Protein AF-A0A507WF63-F1 (afdb_monomer_lite)

Foldseek 3Di:
DWDKDWDDDDPVVVVVCVVVVFDWAKDDWDDDPFKTKTKTARPPSRGIIITIDGPPPPPPPPPDDDDD

Structure (mmCIF, N/CA/C/O backbone):
data_AF-A0A507WF63-F1
#
_entry.id   AF-A0A507WF63-F1
#
loop_
_atom_site.group_PDB
_atom_site.id
_atom_site.type_symbol
_atom_site.label_atom_id
_atom_site.label_alt_id
_atom_site.label_comp_id
_atom_site.label_asym_id
_atom_site.label_entity_id
_atom_site.label_seq_id
_atom_site.pdbx_PDB_ins_code
_atom_site.Cartn_x
_atom_site.Cartn_y
_atom_site.Cartn_z
_atom_site.occupancy
_atom_site.B_iso_or_equiv
_atom_site.auth_seq_id
_atom_site.auth_comp_id
_atom_site.auth_asym_id
_atom_site.auth_atom_id
_atom_site.pdbx_PDB_model_num
ATOM 1 N N . MET A 1 1 ? 14.297 5.126 -4.225 1.00 50.53 1 MET A N 1
ATOM 2 C CA . MET A 1 1 ? 13.309 5.692 -3.272 1.00 50.53 1 MET A CA 1
ATOM 3 C C . MET A 1 1 ? 11.915 5.317 -3.746 1.00 50.53 1 MET A C 1
ATOM 5 O O . MET A 1 1 ? 11.631 5.531 -4.919 1.00 50.53 1 MET A O 1
ATOM 9 N N . TYR A 1 2 ? 11.068 4.760 -2.878 1.00 57.00 2 TYR A N 1
ATOM 10 C CA . TYR A 1 2 ? 9.684 4.440 -3.232 1.00 57.00 2 TYR A CA 1
ATOM 11 C C . TYR A 1 2 ? 8.811 5.705 -3.176 1.00 57.00 2 TYR A C 1
ATOM 13 O O . TYR A 1 2 ? 8.851 6.458 -2.202 1.00 57.00 2 TYR A O 1
ATOM 21 N N . LYS A 1 3 ? 8.015 5.958 -4.217 1.00 59.38 3 LYS A N 1
ATOM 22 C CA . LYS A 1 3 ? 6.933 6.947 -4.192 1.00 59.38 3 LYS A CA 1
ATOM 23 C C . LYS A 1 3 ? 5.667 6.252 -3.712 1.00 59.38 3 LYS A C 1
ATOM 25 O O . LYS A 1 3 ? 5.245 5.252 -4.286 1.00 59.38 3 LYS A O 1
ATOM 30 N N . THR A 1 4 ? 5.072 6.780 -2.650 1.00 61.56 4 THR A N 1
ATOM 31 C CA . THR A 1 4 ? 3.798 6.287 -2.129 1.00 61.56 4 THR A CA 1
ATOM 32 C C . THR A 1 4 ? 2.646 7.013 -2.814 1.00 61.56 4 THR A C 1
ATOM 34 O O . THR A 1 4 ? 2.615 8.244 -2.873 1.00 61.56 4 THR A O 1
ATOM 37 N N . ARG A 1 5 ? 1.699 6.262 -3.381 1.00 64.12 5 ARG A N 1
ATOM 38 C CA . ARG A 1 5 ? 0.514 6.817 -4.040 1.00 64.12 5 ARG A CA 1
ATOM 39 C C . ARG A 1 5 ? -0.738 6.134 -3.506 1.00 64.12 5 ARG A C 1
ATOM 41 O O . ARG A 1 5 ? -1.013 4.978 -3.801 1.00 64.12 5 ARG A O 1
ATOM 48 N N . THR A 1 6 ? -1.546 6.874 -2.761 1.00 64.94 6 THR A N 1
ATOM 49 C CA . THR A 1 6 ? -2.864 6.417 -2.311 1.00 64.94 6 THR A CA 1
ATOM 50 C C . THR A 1 6 ? -3.903 6.821 -3.349 1.00 64.94 6 THR A C 1
ATOM 52 O O . THR A 1 6 ? -4.243 7.999 -3.486 1.00 64.94 6 THR A O 1
ATOM 55 N N . ARG A 1 7 ? -4.400 5.870 -4.145 1.00 59.59 7 ARG A N 1
ATOM 56 C CA . ARG A 1 7 ? -5.418 6.171 -5.157 1.00 59.59 7 ARG A CA 1
ATOM 57 C C . ARG A 1 7 ? -6.787 6.176 -4.463 1.00 59.59 7 ARG A C 1
ATOM 59 O O . ARG A 1 7 ? -7.424 5.147 -4.293 1.00 59.59 7 ARG A O 1
ATOM 66 N N . ARG A 1 8 ? -7.245 7.383 -4.110 1.00 55.88 8 ARG A N 1
ATOM 67 C CA . ARG A 1 8 ? -8.624 7.695 -3.676 1.00 55.88 8 ARG A CA 1
ATOM 68 C C . ARG A 1 8 ? -8.976 7.488 -2.196 1.00 55.88 8 ARG A C 1
ATOM 70 O O . ARG A 1 8 ? -10.158 7.441 -1.891 1.00 55.88 8 ARG A O 1
ATOM 77 N N . SER A 1 9 ? -7.999 7.440 -1.292 1.00 58.66 9 SER A N 1
ATOM 78 C CA . SER A 1 9 ? -8.278 7.576 0.142 1.00 58.66 9 SER A CA 1
ATOM 79 C C . SER A 1 9 ? -7.953 8.992 0.612 1.00 58.66 9 SER A C 1
ATOM 81 O O . SER A 1 9 ? -6.833 9.475 0.415 1.00 58.66 9 SER A O 1
ATOM 83 N N . SER A 1 10 ? -8.908 9.648 1.253 1.00 69.88 10 SER A N 1
ATOM 84 C CA . SER A 1 10 ? -8.669 10.861 2.027 1.00 69.88 10 SER A CA 1
ATOM 85 C C . SER A 1 10 ? -7.567 10.612 3.070 1.00 69.88 10 SER A C 1
ATOM 87 O O . SER A 1 10 ? -7.431 9.507 3.601 1.00 69.88 10 SER A O 1
ATOM 89 N N . SER A 1 11 ? -6.764 11.633 3.389 1.00 75.44 11 SER A N 1
ATOM 90 C CA . SER A 1 11 ? -5.743 11.552 4.456 1.00 75.44 11 SER A CA 1
ATOM 91 C C . SER A 1 11 ? -6.325 11.010 5.778 1.00 75.44 11 SER A C 1
ATOM 93 O O . SER A 1 11 ? -5.664 10.291 6.529 1.00 75.44 11 SER A O 1
ATOM 95 N N . TRP A 1 12 ? -7.612 11.280 6.001 1.00 79.19 12 TRP A N 1
ATOM 96 C CA . TRP A 1 12 ? -8.399 10.809 7.130 1.00 79.19 12 TRP A CA 1
ATOM 97 C C . TRP A 1 12 ? -8.555 9.290 7.182 1.00 79.19 12 TRP A C 1
ATOM 99 O O . TRP A 1 12 ? -8.311 8.705 8.230 1.00 79.19 12 TRP A O 1
ATOM 109 N N . GLU A 1 13 ? -8.874 8.612 6.080 1.00 78.31 13 GLU A N 1
ATOM 110 C CA . GLU A 1 13 ? -9.015 7.146 6.081 1.00 78.31 13 GLU A CA 1
ATOM 111 C C . GLU A 1 13 ? -7.699 6.446 6.434 1.00 78.31 13 GLU A C 1
ATOM 113 O O . GLU A 1 13 ? -7.699 5.450 7.160 1.00 78.31 13 GLU A O 1
ATOM 118 N N . LYS A 1 14 ? -6.565 7.006 5.993 1.00 79.56 14 LYS A N 1
ATOM 119 C CA . LYS A 1 14 ? -5.228 6.531 6.375 1.00 79.56 14 LYS A CA 1
ATOM 120 C C . LYS A 1 14 ? -4.978 6.709 7.870 1.00 79.56 14 LYS A C 1
ATOM 122 O O . LYS A 1 14 ? -4.470 5.789 8.516 1.00 79.56 14 LYS A O 1
ATOM 127 N N . LEU A 1 15 ? -5.323 7.880 8.410 1.00 84.06 15 LEU A N 1
ATOM 128 C CA . LEU A 1 15 ? -5.181 8.176 9.833 1.00 84.06 15 LEU A CA 1
ATOM 129 C C . LEU A 1 15 ? -6.045 7.230 10.672 1.00 84.06 15 LEU A C 1
ATOM 131 O O . LEU A 1 15 ? -5.528 6.592 11.584 1.00 84.06 15 LEU A O 1
ATOM 135 N N . MET A 1 16 ? -7.316 7.057 10.307 1.00 86.44 16 MET A N 1
ATOM 136 C CA . MET A 1 16 ? -8.244 6.174 11.015 1.00 86.44 16 MET A CA 1
ATOM 137 C C . MET A 1 16 ? -7.815 4.707 10.923 1.00 86.44 16 MET A C 1
ATOM 139 O O . MET A 1 16 ? -7.815 4.009 11.931 1.00 86.44 16 MET A O 1
ATOM 143 N N . CYS A 1 17 ? -7.377 4.234 9.751 1.00 86.88 17 CYS A N 1
ATOM 144 C CA . CYS A 1 17 ? -6.880 2.866 9.582 1.00 86.88 17 CYS A CA 1
ATOM 145 C C . CYS A 1 17 ? -5.702 2.561 10.520 1.00 86.88 17 CYS A C 1
ATOM 147 O O . CYS A 1 17 ? -5.636 1.474 11.096 1.00 86.88 17 CYS A O 1
ATOM 149 N N . ARG A 1 18 ? -4.786 3.524 10.691 1.00 83.50 18 ARG A N 1
ATOM 150 C CA . ARG A 1 18 ? -3.654 3.412 11.622 1.00 83.50 18 ARG A CA 1
ATOM 151 C C . ARG A 1 18 ? -4.102 3.502 13.078 1.00 83.50 18 ARG A C 1
ATOM 153 O O . ARG A 1 18 ? -3.644 2.706 13.887 1.00 83.50 18 ARG A O 1
ATOM 160 N N . TRP A 1 19 ? -5.001 4.433 13.393 1.00 89.81 19 TRP A N 1
ATOM 161 C CA . TRP A 1 19 ? -5.502 4.656 14.750 1.00 89.81 19 TRP A CA 1
ATOM 162 C C . TRP A 1 19 ? -6.241 3.436 15.305 1.00 89.81 19 TRP A C 1
ATOM 164 O O . TRP A 1 19 ? -6.028 3.046 16.446 1.00 89.81 19 TRP A O 1
ATOM 174 N N . PHE A 1 20 ? -7.061 2.783 14.481 1.00 89.75 20 PHE A N 1
ATOM 175 C CA . PHE A 1 20 ? -7.752 1.547 14.856 1.00 89.75 20 PHE A CA 1
ATOM 176 C C . PHE A 1 20 ? -6.850 0.304 14.858 1.00 89.75 20 PHE A C 1
ATOM 178 O O . PHE A 1 20 ? -7.336 -0.796 15.115 1.00 89.75 20 PHE A O 1
ATOM 185 N N . GLY A 1 21 ? -5.558 0.447 14.543 1.00 89.94 21 GLY A N 1
ATOM 186 C CA . GLY A 1 21 ? -4.610 -0.665 14.534 1.00 89.94 21 GLY A CA 1
ATOM 187 C C . GLY A 1 21 ? -4.945 -1.742 13.502 1.00 89.94 21 GLY A C 1
ATOM 188 O O . GLY A 1 21 ? -4.665 -2.917 13.723 1.00 89.94 21 GLY A O 1
ATOM 189 N N . HIS A 1 22 ? -5.581 -1.377 12.385 1.00 91.69 22 HIS A N 1
ATOM 190 C CA . HIS A 1 22 ? -5.928 -2.360 11.366 1.00 91.69 22 HIS A CA 1
ATOM 191 C C . HIS A 1 22 ? -4.678 -2.932 10.697 1.00 91.69 22 HIS A C 1
ATOM 193 O O . HIS A 1 22 ? -3.760 -2.204 10.309 1.00 91.69 22 HIS A O 1
ATOM 199 N N . GLN A 1 23 ? -4.675 -4.250 10.507 1.00 88.62 23 GLN A N 1
ATOM 200 C CA . GLN A 1 23 ? -3.579 -4.932 9.843 1.00 88.62 23 GLN A CA 1
ATOM 201 C C . GLN A 1 23 ? -3.604 -4.651 8.336 1.00 88.62 23 GLN A C 1
ATOM 203 O O . GLN A 1 23 ? -4.576 -4.944 7.637 1.00 88.62 23 GLN A O 1
ATOM 208 N N . MET A 1 24 ? -2.502 -4.093 7.837 1.00 88.88 24 MET A N 1
ATOM 209 C CA . MET A 1 24 ? -2.247 -3.956 6.407 1.00 88.88 24 MET A CA 1
ATOM 210 C C . MET A 1 24 ? -1.623 -5.251 5.889 1.00 88.88 24 MET A C 1
ATOM 212 O O . MET A 1 24 ? -0.599 -5.701 6.400 1.00 88.88 24 MET A O 1
ATOM 216 N N . THR A 1 25 ? -2.220 -5.822 4.854 1.00 90.56 25 THR A N 1
ATOM 217 C CA . THR A 1 25 ? -1.765 -7.049 4.189 1.00 90.56 25 THR A CA 1
ATOM 218 C C . THR A 1 25 ? -1.115 -6.723 2.849 1.00 90.56 25 THR A C 1
ATOM 220 O O . THR A 1 25 ? -1.441 -5.704 2.238 1.00 90.56 25 THR A O 1
ATOM 223 N N . ASP A 1 26 ? -0.176 -7.556 2.401 1.00 89.12 26 ASP A N 1
ATOM 224 C CA . ASP A 1 26 ? 0.418 -7.423 1.068 1.00 89.12 26 ASP A CA 1
ATOM 225 C C . ASP A 1 26 ? -0.659 -7.654 -0.004 1.00 89.12 26 ASP A C 1
ATOM 227 O O . ASP A 1 26 ? -1.360 -8.663 0.003 1.00 89.12 26 ASP A O 1
ATOM 231 N N . GLY A 1 27 ? -0.790 -6.695 -0.914 1.00 85.81 27 GLY A N 1
ATOM 232 C CA . GLY A 1 27 ? -1.677 -6.751 -2.066 1.00 85.81 27 GLY A CA 1
ATOM 233 C C . GLY A 1 27 ? -0.935 -7.125 -3.350 1.00 85.81 27 GLY A C 1
ATOM 234 O O . GLY A 1 27 ? 0.048 -7.869 -3.350 1.00 85.81 27 GLY A O 1
ATOM 235 N N . LEU A 1 28 ? -1.416 -6.589 -4.471 1.00 84.50 28 LEU A N 1
ATOM 236 C CA . LEU A 1 28 ? -0.872 -6.862 -5.796 1.00 84.50 28 LEU A CA 1
ATOM 237 C C . LEU A 1 28 ? 0.571 -6.352 -5.924 1.00 84.50 28 LEU A C 1
ATOM 239 O O . LEU A 1 28 ? 0.860 -5.180 -5.676 1.00 84.50 28 LEU A O 1
ATOM 243 N N . LYS A 1 29 ? 1.464 -7.233 -6.376 1.00 86.62 29 LYS A N 1
ATOM 244 C CA . LYS A 1 29 ? 2.830 -6.899 -6.791 1.00 86.62 29 LYS A CA 1
ATOM 245 C C . LYS A 1 29 ? 2.852 -6.837 -8.314 1.00 86.62 29 LYS A C 1
ATOM 247 O O . LYS A 1 29 ? 2.368 -7.758 -8.964 1.00 86.62 29 LYS A O 1
ATOM 252 N N . TYR A 1 30 ? 3.390 -5.764 -8.881 1.00 83.81 30 TYR A N 1
ATOM 253 C CA . TYR A 1 30 ? 3.534 -5.619 -10.327 1.00 83.81 30 TYR A CA 1
ATOM 254 C C . TYR A 1 30 ? 4.951 -5.208 -10.698 1.00 83.81 30 TYR A C 1
ATOM 256 O O . TYR A 1 30 ? 5.648 -4.505 -9.963 1.00 83.81 30 TYR A O 1
ATOM 264 N N . HIS A 1 31 ? 5.375 -5.677 -11.863 1.00 84.44 31 HIS A N 1
ATOM 265 C CA . HIS A 1 31 ? 6.676 -5.392 -12.434 1.00 84.44 31 HIS A CA 1
ATOM 266 C C . HIS A 1 31 ? 6.478 -5.034 -13.904 1.00 84.44 31 HIS A C 1
ATOM 268 O O . HIS A 1 31 ? 5.859 -5.778 -14.658 1.00 84.44 31 HIS A O 1
ATOM 274 N N . THR A 1 32 ? 6.982 -3.875 -14.298 1.00 82.31 32 THR A N 1
ATOM 275 C CA . THR A 1 32 ? 6.981 -3.368 -15.672 1.00 82.31 32 THR A CA 1
ATOM 276 C C . THR A 1 32 ? 8.420 -3.051 -16.072 1.00 82.31 32 THR A C 1
ATOM 278 O O . THR A 1 32 ? 9.303 -3.038 -15.218 1.00 82.31 32 THR A O 1
ATOM 281 N N . ALA A 1 33 ? 8.671 -2.768 -17.351 1.00 80.38 33 ALA A N 1
ATOM 282 C CA . ALA A 1 33 ? 10.021 -2.469 -17.839 1.00 80.38 33 ALA A CA 1
ATOM 283 C C . ALA A 1 33 ? 10.690 -1.268 -17.137 1.00 80.38 33 ALA A C 1
ATOM 285 O O . ALA A 1 33 ? 11.911 -1.204 -17.067 1.00 80.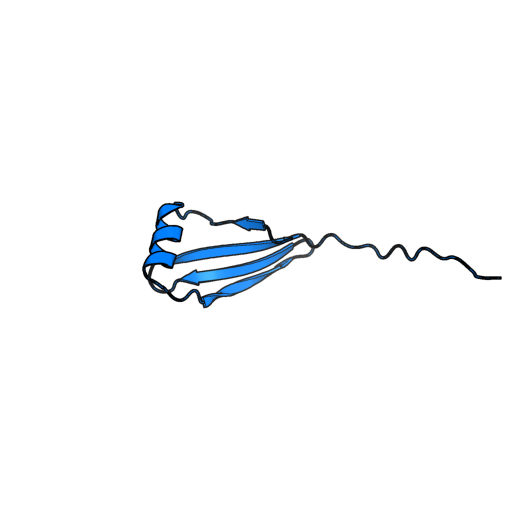38 33 ALA A O 1
ATOM 286 N N . THR A 1 34 ? 9.904 -0.324 -16.610 1.00 79.19 34 THR A N 1
ATOM 287 C CA . THR A 1 34 ? 10.404 0.936 -16.027 1.00 79.19 34 THR A CA 1
ATOM 288 C C . THR A 1 34 ? 10.008 1.138 -14.566 1.00 79.19 34 THR A C 1
ATOM 290 O O . THR A 1 34 ? 10.477 2.072 -13.912 1.00 79.19 34 THR A O 1
ATOM 293 N N . ARG A 1 35 ? 9.120 0.295 -14.028 1.00 80.25 35 ARG A N 1
ATOM 294 C CA . ARG A 1 35 ? 8.602 0.420 -12.661 1.00 80.25 35 ARG A CA 1
ATOM 295 C C . ARG A 1 35 ? 8.371 -0.930 -12.024 1.00 80.25 35 ARG A C 1
ATOM 297 O O . ARG A 1 35 ? 7.787 -1.821 -12.641 1.00 80.25 35 ARG A O 1
ATOM 304 N N . ARG A 1 36 ? 8.704 -1.022 -10.747 1.00 84.69 36 ARG A N 1
ATOM 305 C CA . ARG A 1 36 ? 8.268 -2.093 -9.860 1.00 84.69 36 ARG A CA 1
ATOM 306 C C . ARG A 1 36 ? 7.367 -1.488 -8.800 1.00 84.69 36 ARG A C 1
ATOM 308 O O . ARG A 1 36 ? 7.594 -0.367 -8.365 1.00 84.69 36 ARG A O 1
ATOM 315 N N . GLY A 1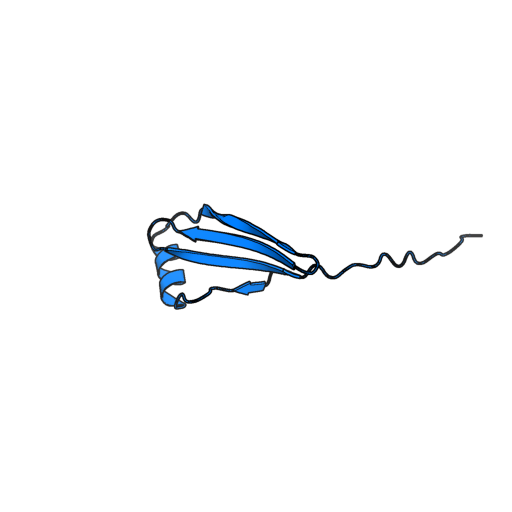 37 ? 6.341 -2.207 -8.379 1.00 87.12 37 GLY A N 1
ATOM 316 C CA . GLY A 1 37 ? 5.493 -1.734 -7.301 1.00 87.12 37 GLY A CA 1
ATOM 317 C C . GLY A 1 37 ? 4.835 -2.858 -6.532 1.00 87.12 37 GLY A C 1
ATOM 318 O O . GLY A 1 37 ? 4.718 -3.994 -6.997 1.00 87.12 37 GLY A O 1
ATOM 319 N N . CYS A 1 38 ? 4.398 -2.528 -5.329 1.00 87.31 38 CYS A N 1
ATOM 320 C CA . CYS A 1 38 ? 3.534 -3.375 -4.530 1.00 87.31 38 CYS A CA 1
ATOM 321 C C . CYS A 1 38 ? 2.452 -2.527 -3.871 1.00 87.31 38 CYS A C 1
ATOM 323 O O . CYS A 1 38 ? 2.674 -1.364 -3.538 1.00 87.31 38 CYS A O 1
ATOM 325 N N . SER A 1 39 ? 1.267 -3.096 -3.683 1.00 88.88 39 SER A N 1
ATOM 326 C CA . SER A 1 39 ? 0.246 -2.484 -2.842 1.00 88.88 39 SER A CA 1
ATOM 327 C C . SER A 1 39 ? 0.193 -3.148 -1.473 1.00 88.88 39 SER A C 1
ATOM 329 O O . SER A 1 39 ? 0.558 -4.312 -1.309 1.00 88.88 39 SER A O 1
ATOM 331 N N . LYS A 1 40 ? -0.273 -2.398 -0.479 1.00 89.12 40 LYS A N 1
ATOM 332 C CA . LYS A 1 40 ? -0.747 -2.929 0.796 1.00 89.12 40 LYS A CA 1
ATOM 333 C C . LYS A 1 40 ? -2.207 -2.561 0.973 1.00 89.12 40 LYS A C 1
ATOM 335 O O . LYS A 1 40 ? -2.570 -1.421 0.709 1.00 89.12 40 LYS A O 1
ATOM 340 N N . VAL A 1 41 ? -3.019 -3.502 1.439 1.00 89.12 41 VAL A N 1
ATOM 341 C CA . VAL A 1 41 ? -4.473 -3.369 1.600 1.00 89.12 41 VAL A CA 1
ATOM 342 C C . VAL A 1 41 ? -4.878 -3.664 3.038 1.00 89.12 41 VAL A C 1
ATOM 344 O O . VAL A 1 41 ? -4.459 -4.661 3.626 1.00 89.12 41 VAL A O 1
ATOM 347 N N . CYS A 1 42 ? -5.744 -2.822 3.589 1.00 90.81 42 CYS A N 1
ATOM 348 C CA . CYS A 1 42 ? -6.512 -3.123 4.785 1.00 90.81 42 CYS A CA 1
ATOM 349 C C . CYS A 1 42 ? -7.783 -3.874 4.386 1.00 90.81 42 CYS A C 1
ATOM 351 O O . CYS A 1 42 ? -8.674 -3.301 3.759 1.00 90.81 42 CYS A O 1
ATOM 353 N N . GLN A 1 43 ? -7.911 -5.132 4.803 1.00 87.62 43 GLN A N 1
ATOM 354 C CA . GLN A 1 43 ? -9.103 -5.937 4.505 1.00 87.62 43 GLN A CA 1
ATOM 355 C C . GLN A 1 43 ? -10.357 -5.472 5.263 1.00 87.62 43 GLN A C 1
ATOM 357 O O . GLN A 1 43 ? -11.461 -5.892 4.940 1.00 87.62 43 GLN A O 1
ATOM 362 N N . ARG A 1 44 ? -10.200 -4.594 6.263 1.00 88.44 44 ARG A N 1
ATOM 363 C CA . ARG A 1 44 ? -11.306 -4.136 7.112 1.00 88.44 44 ARG A CA 1
ATOM 364 C C . ARG A 1 44 ? -11.973 -2.855 6.625 1.00 88.44 44 ARG A C 1
ATOM 366 O O . ARG A 1 44 ? -13.186 -2.740 6.723 1.00 88.44 44 ARG A O 1
ATOM 373 N N . CYS A 1 45 ? -11.200 -1.893 6.120 1.00 86.62 45 CYS A N 1
ATOM 374 C CA . CYS A 1 45 ? -11.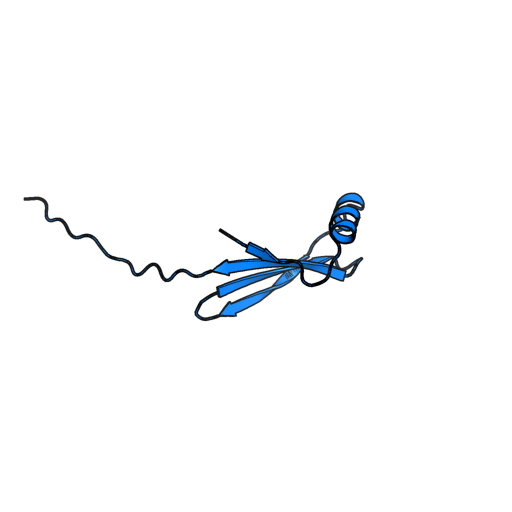734 -0.617 5.625 1.00 86.62 45 CYS A CA 1
ATOM 375 C C . CYS A 1 45 ? -11.510 -0.386 4.125 1.00 86.62 45 CYS A C 1
ATOM 377 O O . CYS A 1 45 ? -11.903 0.656 3.615 1.00 86.62 45 CYS A O 1
ATOM 379 N N . GLY A 1 46 ? -10.855 -1.310 3.414 1.00 82.94 46 GLY A N 1
ATOM 380 C CA . GLY A 1 46 ? -10.578 -1.177 1.979 1.00 82.94 46 GLY A CA 1
ATOM 381 C C . GLY A 1 46 ? -9.497 -0.146 1.632 1.00 82.94 46 GLY A C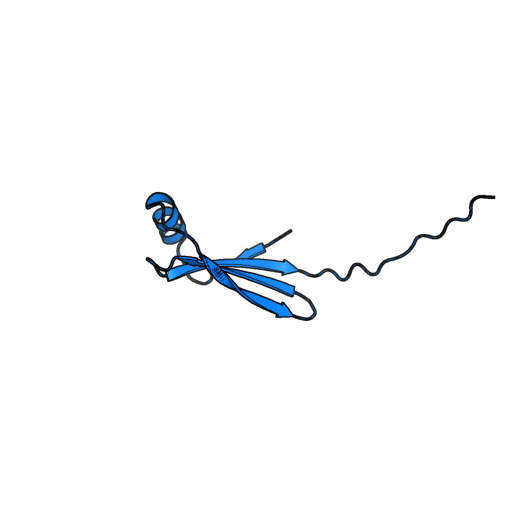 1
ATOM 382 O O . GLY A 1 46 ? -9.181 0.038 0.457 1.00 82.94 46 GLY A O 1
ATOM 383 N N . PHE A 1 47 ? -8.900 0.508 2.635 1.00 85.38 47 PHE A N 1
ATOM 384 C CA . PHE A 1 47 ? -7.769 1.412 2.445 1.00 85.38 47 PHE A CA 1
ATOM 385 C C . PHE A 1 47 ? -6.591 0.673 1.802 1.00 85.38 47 PHE A C 1
ATOM 387 O O . PHE A 1 47 ? -6.253 -0.439 2.216 1.00 85.38 47 PHE A O 1
ATOM 394 N N . TYR A 1 48 ? -5.926 1.309 0.836 1.00 85.50 48 TYR A N 1
ATOM 395 C CA . TYR A 1 48 ? -4.723 0.764 0.222 1.00 85.50 48 TYR A CA 1
ATOM 396 C C . TYR A 1 48 ? -3.649 1.821 -0.020 1.00 85.50 48 TYR A C 1
ATOM 398 O O . TYR A 1 48 ? -3.935 2.967 -0.370 1.00 85.50 48 TYR A O 1
ATOM 406 N N . ASP A 1 49 ? -2.397 1.408 0.150 1.00 84.62 49 ASP A N 1
ATOM 407 C CA . ASP A 1 49 ? -1.209 2.207 -0.143 1.00 84.62 49 ASP A CA 1
ATOM 408 C C . ASP A 1 49 ? -0.442 1.522 -1.277 1.00 84.62 49 ASP A C 1
ATOM 410 O O . ASP A 1 49 ? -0.241 0.307 -1.236 1.00 84.62 49 ASP A O 1
ATOM 414 N N . VAL A 1 50 ? -0.050 2.269 -2.308 1.00 86.19 50 VAL A N 1
ATOM 415 C CA . VAL A 1 50 ? 0.765 1.749 -3.415 1.00 86.19 50 VAL A CA 1
ATOM 416 C C . VAL A 1 50 ? 2.178 2.278 -3.247 1.00 86.19 50 VAL A C 1
ATOM 418 O O . VAL A 1 50 ? 2.386 3.488 -3.196 1.00 86.19 50 VAL A O 1
ATOM 421 N N . LEU A 1 51 ? 3.141 1.368 -3.159 1.00 82.12 51 LEU A N 1
ATOM 422 C CA . LEU A 1 51 ? 4.566 1.653 -3.115 1.00 82.12 51 LEU A CA 1
ATOM 423 C C . LEU A 1 51 ? 5.120 1.427 -4.522 1.00 82.12 51 LEU A C 1
ATOM 425 O O . LEU A 1 51 ? 5.151 0.291 -4.993 1.00 82.12 51 LEU A O 1
ATOM 429 N N . GLU A 1 52 ? 5.526 2.495 -5.203 1.00 85.25 52 GLU A N 1
ATOM 430 C CA . GLU A 1 52 ? 6.130 2.421 -6.536 1.00 85.25 52 GLU A CA 1
ATOM 431 C C . GLU A 1 52 ? 7.621 2.752 -6.470 1.00 85.25 52 GLU A C 1
ATOM 433 O O . GLU A 1 52 ? 8.016 3.777 -5.920 1.00 85.25 52 GLU A O 1
ATOM 438 N N . GLU A 1 53 ? 8.450 1.924 -7.089 1.00 80.00 53 GLU A N 1
ATOM 439 C CA . GLU A 1 53 ? 9.866 2.168 -7.327 1.00 80.00 53 GLU A CA 1
ATOM 440 C C . GLU A 1 53 ? 10.084 2.370 -8.828 1.00 80.00 53 GLU A C 1
ATOM 442 O O . GLU A 1 53 ? 9.730 1.520 -9.653 1.00 80.00 53 GLU A O 1
ATOM 447 N N . THR A 1 54 ? 10.668 3.510 -9.195 1.00 77.94 54 THR A N 1
ATOM 448 C CA . THR A 1 54 ? 11.183 3.697 -10.552 1.00 77.94 54 THR A CA 1
ATOM 449 C C . THR A 1 54 ? 12.423 2.829 -10.695 1.00 77.94 54 THR A C 1
ATOM 451 O O . THR A 1 54 ? 13.371 2.977 -9.924 1.00 77.94 54 THR A O 1
ATOM 454 N N . ILE A 1 55 ? 12.415 1.936 -11.680 1.00 71.50 55 ILE A N 1
ATOM 455 C CA . IL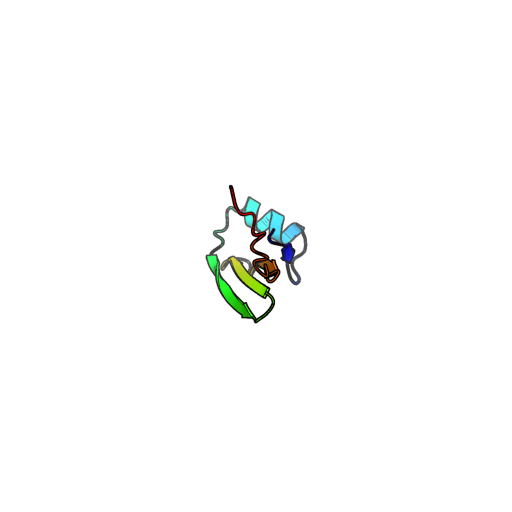E A 1 55 ? 13.615 1.215 -12.083 1.00 71.50 55 ILE A CA 1
ATOM 456 C C . ILE A 1 55 ? 14.369 2.195 -12.976 1.00 71.50 55 ILE A C 1
ATOM 458 O O . ILE A 1 55 ? 14.151 2.246 -14.185 1.00 71.50 55 ILE A O 1
ATOM 462 N N . GLU A 1 56 ? 15.191 3.052 -12.372 1.00 63.16 56 GLU A N 1
ATOM 463 C CA . GLU A 1 56 ? 16.238 3.707 -13.145 1.00 63.16 56 GLU A CA 1
ATOM 464 C C . GLU A 1 56 ? 17.149 2.582 -13.611 1.00 63.16 56 GLU A C 1
ATOM 466 O O . GLU A 1 56 ? 17.745 1.878 -12.793 1.00 63.16 56 GLU A O 1
ATOM 471 N N . SER A 1 57 ? 17.182 2.347 -14.921 1.00 54.62 57 SER A N 1
ATOM 472 C CA . SER A 1 57 ? 18.199 1.511 -15.531 1.00 54.62 57 SER A CA 1
ATOM 473 C C . SER A 1 57 ? 19.541 2.117 -15.139 1.00 54.62 57 SER A C 1
ATOM 475 O O . SER A 1 57 ? 20.014 3.054 -15.776 1.00 54.62 57 SER A O 1
ATOM 477 N N . GLN A 1 58 ? 20.145 1.623 -14.059 1.00 47.34 58 GLN A N 1
ATOM 478 C CA . GLN A 1 58 ? 21.570 1.772 -13.854 1.00 47.34 58 GLN A CA 1
ATOM 479 C C . GLN A 1 58 ? 22.204 0.990 -14.999 1.00 47.34 58 GLN A C 1
ATOM 481 O O . GLN A 1 58 ? 22.453 -0.207 -14.895 1.00 47.34 58 GLN A O 1
ATOM 486 N N . SER A 1 59 ? 22.395 1.661 -16.136 1.00 43.19 59 SER A N 1
ATOM 487 C CA . SER A 1 59 ? 23.456 1.295 -17.052 1.00 43.19 59 SER A CA 1
ATOM 488 C C . SER A 1 59 ? 24.725 1.378 -16.219 1.00 43.19 59 SER A C 1
ATOM 490 O O . SER A 1 59 ? 25.201 2.465 -15.887 1.00 43.19 59 SER A O 1
ATOM 492 N N . SER A 1 60 ? 25.200 0.219 -15.794 1.00 50.72 60 SER A N 1
ATOM 493 C CA . SER A 1 60 ? 26.545 -0.007 -15.310 1.00 50.72 60 SER A CA 1
ATOM 494 C C . SER A 1 60 ? 27.523 0.616 -16.303 1.00 50.72 60 SER A C 1
ATOM 496 O O . SER A 1 60 ? 27.853 0.017 -17.320 1.00 50.72 60 SER A O 1
ATOM 498 N N . SER A 1 61 ? 27.950 1.847 -16.030 1.00 43.22 61 SER A N 1
ATOM 499 C CA . SER A 1 61 ? 29.150 2.404 -16.635 1.00 43.22 61 SER A CA 1
ATOM 500 C C . SER A 1 61 ? 30.288 2.016 -15.705 1.00 43.22 61 SER A C 1
ATOM 502 O O . SER A 1 61 ? 30.601 2.722 -14.747 1.00 43.22 61 SER A O 1
ATOM 504 N N . GLU A 1 62 ? 30.844 0.830 -15.946 1.00 45.53 62 GLU A N 1
ATOM 505 C CA . GLU A 1 62 ? 32.152 0.444 -15.431 1.00 45.5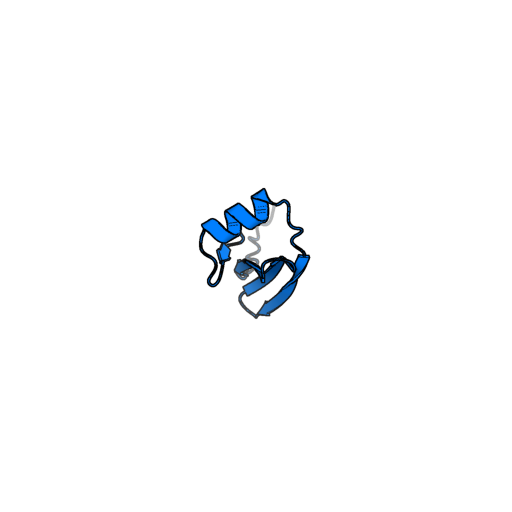3 62 GLU A CA 1
ATOM 506 C C . GLU A 1 62 ? 33.148 1.538 -15.828 1.00 45.53 62 GLU A C 1
ATOM 508 O O . GLU A 1 62 ? 33.525 1.674 -16.992 1.00 45.53 62 GLU A O 1
ATOM 513 N N . HIS A 1 63 ? 33.555 2.370 -14.871 1.00 41.78 63 HIS A N 1
ATOM 514 C CA . HIS A 1 63 ? 34.700 3.242 -15.075 1.00 41.78 63 HIS A CA 1
ATOM 515 C C . HIS A 1 63 ? 35.970 2.416 -14.874 1.00 41.78 63 HIS A C 1
ATOM 517 O O . HIS A 1 63 ? 36.438 2.194 -13.760 1.00 41.78 63 HIS A O 1
ATOM 523 N N . ILE A 1 64 ? 36.506 1.969 -16.006 1.00 52.56 64 ILE A N 1
ATOM 524 C CA . ILE A 1 64 ? 37.847 1.423 -16.190 1.00 52.56 64 ILE A CA 1
ATOM 525 C C . ILE A 1 64 ? 38.875 2.419 -15.627 1.00 52.56 64 ILE A C 1
ATOM 527 O O . ILE A 1 64 ? 38.904 3.577 -16.051 1.00 52.56 64 ILE A O 1
ATOM 531 N N . LYS A 1 65 ? 39.775 1.962 -14.750 1.00 48.66 65 LYS A N 1
ATOM 532 C CA . LYS A 1 65 ? 41.144 2.495 -14.674 1.00 48.66 65 LYS A CA 1
ATOM 533 C C . LYS A 1 65 ? 42.146 1.349 -14.486 1.00 48.66 65 LYS A C 1
ATOM 535 O O . LYS A 1 65 ? 41.951 0.541 -13.580 1.00 48.66 65 LYS A O 1
ATOM 540 N N . PRO A 1 66 ? 43.203 1.275 -15.315 1.00 49.56 66 PRO A N 1
ATOM 541 C CA . PRO A 1 66 ? 44.313 0.363 -15.100 1.00 49.56 66 PRO A CA 1
ATOM 542 C C . PRO A 1 66 ? 45.240 0.950 -14.028 1.00 49.56 66 PRO A C 1
ATOM 544 O O . PRO A 1 66 ? 45.553 2.141 -14.067 1.00 49.56 66 PRO A O 1
ATOM 547 N N . SER A 1 67 ? 45.685 0.120 -13.089 1.00 55.09 67 SER A N 1
ATOM 548 C CA . SER A 1 67 ? 46.834 0.449 -12.244 1.00 55.09 67 SER A CA 1
ATOM 549 C C . SER A 1 67 ? 48.068 -0.175 -12.884 1.00 55.09 67 SER A C 1
ATOM 551 O O . SER A 1 67 ? 48.188 -1.400 -12.933 1.00 55.09 67 SER A O 1
ATOM 553 N N . SER A 1 68 ? 48.918 0.689 -13.437 1.00 60.28 68 SER A N 1
ATOM 554 C CA . SER A 1 68 ? 50.337 0.419 -13.686 1.00 60.28 68 SER A CA 1
ATOM 555 C C . SER A 1 68 ? 51.130 0.480 -12.388 1.00 60.28 68 SER A C 1
ATOM 557 O O . SER A 1 68 ? 50.694 1.222 -11.478 1.00 60.28 68 SER A O 1
#

Sequence (68 aa):
MYKTRTRRSSSWEKLMCRWFGHQMTDGLKYHTATRRGCSKVCQRCGFYDVLEETIESQSSSEHIKPSS

Radius of gyration: 18.45 Å; chains: 1; bounding box: 62×19×33 Å

Secondary structure (DSSP, 8-state):
-EEEE-SS--HHHHHHHHHTTPPEEEEEEEE-SSEEEEEEEETTT--EEEEEEE--------------

pLDDT: mean 74.67, std 15.39, range [41.78, 91.69]